Protein AF-A0A1B6JUS1-F1 (afdb_monomer_lite)

Structure (mmCIF, N/CA/C/O backbone):
data_AF-A0A1B6JUS1-F1
#
_entry.id   AF-A0A1B6JUS1-F1
#
loop_
_atom_site.group_PDB
_atom_site.id
_atom_site.type_symbol
_atom_site.label_atom_id
_atom_site.label_alt_id
_atom_site.label_comp_id
_atom_site.label_asym_id
_atom_site.label_entity_id
_atom_site.label_seq_id
_atom_site.pdbx_PDB_ins_code
_atom_site.Cartn_x
_atom_site.Cartn_y
_atom_site.Cartn_z
_atom_site.occupancy
_atom_site.B_iso_or_equiv
_atom_site.auth_seq_id
_atom_site.auth_comp_id
_atom_site.auth_asym_id
_atom_site.auth_atom_id
_atom_site.pdbx_PDB_model_num
ATOM 1 N N . MET A 1 1 ? 2.585 -12.044 -17.733 1.00 39.91 1 MET A N 1
ATOM 2 C CA . MET A 1 1 ? 1.431 -11.362 -18.360 1.00 39.91 1 MET A CA 1
ATOM 3 C C . MET A 1 1 ? 0.402 -12.426 -18.698 1.00 39.91 1 MET A C 1
ATOM 5 O O . MET A 1 1 ? 0.676 -1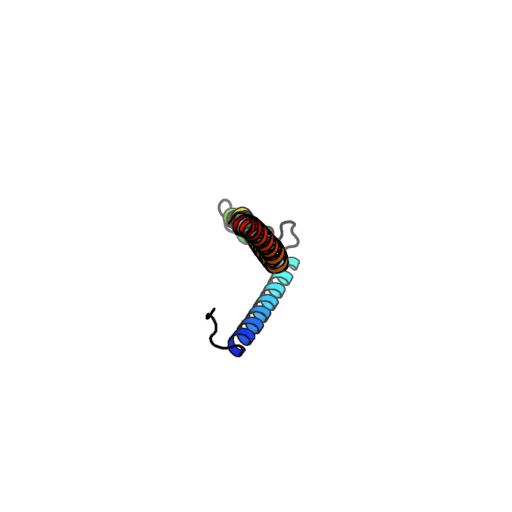3.233 -19.571 1.00 39.91 1 MET A O 1
ATOM 9 N N . GLY A 1 2 ? -0.702 -12.503 -17.952 1.00 51.81 2 GLY A N 1
ATOM 10 C CA . GLY A 1 2 ? -1.745 -13.505 -18.206 1.00 51.81 2 GLY A CA 1
ATOM 11 C C . GLY A 1 2 ? -2.626 -13.836 -17.000 1.00 51.81 2 GLY A C 1
ATOM 12 O O . GLY A 1 2 ? -2.867 -15.006 -16.754 1.00 51.81 2 GLY A O 1
ATOM 13 N N . TYR A 1 3 ? -3.074 -12.844 -16.222 1.00 61.81 3 TYR A N 1
ATOM 14 C CA . TYR A 1 3 ? -4.047 -13.084 -15.137 1.00 61.81 3 TYR A CA 1
ATOM 15 C C . TYR A 1 3 ? -5.501 -12.852 -15.573 1.00 61.81 3 TYR A C 1
ATOM 17 O O . TYR A 1 3 ? -6.428 -13.315 -14.924 1.00 61.81 3 TYR A O 1
ATOM 25 N N . SER A 1 4 ? -5.707 -12.176 -16.701 1.00 58.28 4 SER A N 1
ATOM 26 C CA . SER A 1 4 ? -7.011 -12.009 -17.329 1.00 58.28 4 SER A CA 1
ATOM 27 C C . SER A 1 4 ? -6.811 -12.187 -18.826 1.00 58.28 4 SER A C 1
ATOM 29 O O . SER A 1 4 ? -6.133 -11.388 -19.470 1.00 58.28 4 SER A O 1
ATOM 31 N N . GLY A 1 5 ? -7.328 -13.292 -19.362 1.00 71.06 5 GLY A N 1
ATOM 32 C CA . GLY A 1 5 ? -7.152 -13.698 -20.760 1.00 71.06 5 GLY A CA 1
ATOM 33 C C . GLY A 1 5 ? -7.874 -12.811 -21.782 1.00 71.06 5 GLY A C 1
ATOM 34 O O . GLY A 1 5 ? -7.860 -13.133 -22.964 1.00 71.06 5 GLY A O 1
ATOM 35 N N . SER A 1 6 ? -8.519 -11.717 -21.358 1.00 84.88 6 SER A N 1
ATOM 36 C CA . SER A 1 6 ? -9.220 -10.775 -22.236 1.00 84.88 6 SER A CA 1
ATOM 37 C C . SER A 1 6 ? -9.282 -9.368 -21.633 1.00 84.88 6 SER A C 1
ATOM 39 O O . SER A 1 6 ? -9.488 -9.204 -20.429 1.00 84.88 6 SER A O 1
ATOM 41 N N . VAL A 1 7 ? -9.164 -8.345 -22.488 1.00 86.38 7 VAL A N 1
ATOM 42 C CA . VAL A 1 7 ? -9.275 -6.920 -22.117 1.00 86.38 7 VAL A CA 1
ATOM 43 C C . VAL A 1 7 ? -10.639 -6.614 -21.487 1.00 86.38 7 VAL A C 1
ATOM 45 O O . VAL A 1 7 ? -10.706 -5.867 -20.515 1.00 86.38 7 VAL A O 1
ATOM 48 N N . GLY A 1 8 ? -11.714 -7.250 -21.970 1.00 89.12 8 GLY A N 1
ATOM 49 C CA . GLY A 1 8 ? -13.063 -7.048 -21.430 1.00 89.12 8 GLY A CA 1
ATOM 50 C C . GLY A 1 8 ? -13.199 -7.504 -19.975 1.00 89.12 8 GLY A C 1
ATOM 51 O O . GLY A 1 8 ? -13.792 -6.802 -19.159 1.00 89.12 8 GLY A O 1
ATOM 52 N N . LEU A 1 9 ? -12.576 -8.632 -19.619 1.00 88.31 9 LEU A N 1
ATOM 53 C CA . LEU A 1 9 ? -12.550 -9.119 -18.237 1.00 88.31 9 LEU A CA 1
ATOM 54 C C . LEU A 1 9 ? -11.778 -8.160 -17.317 1.00 88.31 9 LEU A C 1
ATOM 56 O O . LEU A 1 9 ? -12.220 -7.913 -16.197 1.00 88.31 9 LEU A O 1
ATOM 60 N N . CYS A 1 10 ? -10.683 -7.554 -17.796 1.00 89.50 10 CYS A N 1
ATOM 61 C CA . CYS A 1 10 ? -9.937 -6.550 -17.028 1.00 89.50 10 CYS A CA 1
ATOM 62 C C . CYS A 1 10 ? -10.810 -5.334 -16.684 1.00 89.50 10 CYS A C 1
ATOM 64 O O . CYS A 1 10 ? -10.819 -4.886 -15.539 1.00 89.50 10 CYS A O 1
ATOM 66 N N . THR A 1 11 ? -11.565 -4.818 -17.658 1.00 89.56 11 THR A N 1
ATOM 67 C CA . THR A 1 11 ? -12.444 -3.655 -17.462 1.00 89.56 11 THR A CA 1
ATOM 68 C C . THR A 1 11 ? -13.573 -3.952 -16.477 1.00 89.56 11 THR A C 1
ATOM 70 O O . THR A 1 11 ? -13.861 -3.122 -15.617 1.00 89.56 11 THR A O 1
ATOM 73 N N . VAL A 1 12 ? -14.173 -5.146 -16.542 1.00 93.56 12 VAL A N 1
ATOM 74 C CA . VAL A 1 12 ? -15.218 -5.564 -15.592 1.00 93.56 12 VAL A CA 1
ATOM 75 C C . VAL A 1 12 ? -14.670 -5.633 -14.166 1.00 93.56 12 VAL A C 1
ATOM 77 O O . VAL A 1 12 ? -15.276 -5.069 -13.258 1.00 93.56 12 VAL A O 1
ATOM 80 N N . VAL A 1 13 ? -13.505 -6.259 -13.960 1.00 93.44 13 VAL A N 1
ATOM 81 C CA . VAL A 1 13 ? -12.862 -6.336 -12.633 1.00 93.44 13 VAL A CA 1
ATOM 82 C C . VAL A 1 13 ? -12.568 -4.942 -12.082 1.00 93.44 13 VAL A C 1
ATOM 84 O O . VAL A 1 13 ? -12.791 -4.685 -10.899 1.00 93.44 13 VAL A O 1
ATOM 87 N N . TRP A 1 14 ? -12.122 -4.023 -12.938 1.00 93.12 14 TRP A N 1
ATOM 88 C CA . TRP A 1 14 ? -11.829 -2.651 -12.539 1.00 93.12 14 TRP A CA 1
ATOM 89 C C . TRP A 1 14 ? -13.089 -1.910 -12.068 1.00 93.12 14 TRP A C 1
ATOM 91 O O . TRP A 1 14 ? -13.090 -1.350 -10.970 1.00 93.12 14 TRP A O 1
ATOM 101 N N . ILE A 1 15 ? -14.187 -1.988 -12.831 1.00 96.44 15 ILE A N 1
ATOM 102 C CA . ILE A 1 15 ? -15.482 -1.385 -12.463 1.00 96.44 15 ILE A CA 1
ATOM 103 C C . ILE A 1 15 ? -16.001 -1.963 -11.144 1.00 96.44 15 ILE A C 1
ATOM 105 O O . ILE A 1 15 ? -16.413 -1.208 -10.262 1.00 96.44 15 ILE A O 1
ATOM 109 N N . LEU A 1 16 ? -15.945 -3.288 -10.984 1.00 96.25 16 LEU A N 1
ATOM 110 C CA . LEU A 1 16 ? -16.357 -3.945 -9.745 1.00 96.25 16 LEU A CA 1
ATOM 111 C C . LEU A 1 16 ? -15.521 -3.452 -8.560 1.00 96.25 16 LEU A C 1
ATOM 113 O O . LEU A 1 16 ? -16.089 -3.048 -7.550 1.00 96.25 16 LEU A O 1
ATOM 117 N N . SER A 1 17 ? -14.192 -3.402 -8.691 1.00 94.88 17 SER A N 1
ATOM 118 C CA . SER A 1 17 ? -13.324 -2.902 -7.617 1.00 94.88 17 SER A CA 1
ATOM 119 C C . SER A 1 17 ? -13.665 -1.463 -7.215 1.00 94.88 17 SER A C 1
ATOM 121 O O . SER A 1 17 ? -13.787 -1.183 -6.024 1.00 94.88 17 SER A O 1
ATOM 123 N N . GLY A 1 18 ? -13.931 -0.584 -8.190 1.00 96.38 18 GLY A N 1
ATOM 124 C CA . GLY A 1 18 ? -14.349 0.794 -7.934 1.00 96.38 18 GLY A CA 1
ATOM 125 C C . GLY A 1 18 ? -15.672 0.873 -7.173 1.00 96.38 18 GLY A C 1
ATOM 126 O O . GLY A 1 18 ? -15.780 1.623 -6.205 1.00 96.38 18 GLY A O 1
ATOM 127 N N . PHE A 1 19 ? -16.651 0.043 -7.543 1.00 97.62 19 PHE A N 1
ATOM 128 C CA . PHE A 1 19 ? -17.940 -0.018 -6.855 1.00 97.62 19 PHE A CA 1
ATOM 129 C C . PHE A 1 19 ? -17.809 -0.488 -5.396 1.00 97.62 19 PHE A C 1
ATOM 131 O O . PHE A 1 19 ? -18.350 0.154 -4.493 1.00 97.62 19 PHE A O 1
ATOM 138 N N . ILE A 1 20 ? -17.035 -1.552 -5.138 1.00 97.25 20 ILE A N 1
ATOM 139 C CA . ILE A 1 20 ? -16.741 -2.011 -3.768 1.00 97.25 20 ILE A CA 1
ATOM 140 C C . ILE A 1 20 ? -16.031 -0.908 -2.960 1.00 97.25 20 ILE A C 1
ATOM 142 O O . ILE A 1 20 ? -16.354 -0.701 -1.785 1.00 97.25 20 ILE A O 1
ATOM 146 N N . SER A 1 21 ? -15.090 -0.174 -3.563 1.00 97.19 21 SER A N 1
ATOM 147 C CA . SER A 1 21 ? -14.399 0.931 -2.888 1.00 97.19 21 SER A CA 1
ATOM 148 C C . SER A 1 21 ? -15.342 2.078 -2.521 1.00 97.19 21 SER A C 1
ATOM 150 O O . SER A 1 21 ? -15.237 2.608 -1.416 1.00 97.19 21 SER A O 1
ATOM 152 N N . SER A 1 22 ? -16.294 2.434 -3.389 1.00 96.88 22 SER A N 1
ATOM 153 C CA . SER A 1 22 ? -17.299 3.462 -3.084 1.00 96.88 22 SER A CA 1
ATOM 154 C C . SER A 1 22 ? -18.189 3.067 -1.906 1.00 96.88 22 SER A C 1
ATOM 156 O O . SER A 1 22 ? -18.397 3.879 -1.006 1.00 96.88 22 SER A O 1
ATOM 158 N N . LEU A 1 23 ? -18.655 1.815 -1.864 1.00 97.12 23 LEU A N 1
ATOM 159 C CA . LEU A 1 23 ? -19.430 1.302 -0.729 1.00 97.12 23 LEU A CA 1
ATOM 160 C C . LEU A 1 23 ? -18.615 1.337 0.570 1.00 97.12 23 LEU A C 1
ATOM 162 O O . LEU A 1 23 ? -19.107 1.793 1.599 1.00 97.12 23 LEU A O 1
ATOM 166 N N . SER A 1 24 ? -17.345 0.928 0.507 1.00 93.94 24 SER A N 1
ATOM 167 C CA . SER A 1 24 ? -16.437 0.962 1.661 1.00 93.94 24 SER A CA 1
ATOM 168 C C . SER A 1 24 ? -16.249 2.391 2.187 1.00 93.94 24 SER A C 1
ATOM 170 O O . SER A 1 24 ? -16.279 2.614 3.396 1.00 93.94 24 SER A O 1
ATOM 172 N N . ALA A 1 25 ? -16.117 3.374 1.291 1.00 94.88 25 ALA A N 1
ATOM 173 C CA . ALA A 1 25 ? -15.998 4.782 1.657 1.00 94.88 25 ALA A CA 1
ATOM 174 C C . ALA A 1 25 ? -17.275 5.331 2.313 1.00 94.88 25 ALA A C 1
ATOM 176 O O . ALA A 1 25 ? -17.174 6.061 3.296 1.00 94.88 25 ALA A O 1
ATOM 177 N N . MET A 1 26 ? -18.461 4.950 1.824 1.00 94.75 26 MET A N 1
ATOM 178 C CA . MET A 1 26 ? -19.735 5.337 2.441 1.00 94.75 26 MET A CA 1
ATOM 179 C C . MET A 1 26 ? -19.852 4.795 3.868 1.00 94.75 26 MET A C 1
ATOM 181 O O . MET A 1 26 ? -20.120 5.559 4.789 1.00 94.75 26 MET A O 1
ATOM 185 N N . CYS A 1 27 ? -19.563 3.509 4.087 1.00 92.06 27 CYS A N 1
ATOM 186 C CA . CYS A 1 27 ? -19.594 2.926 5.431 1.00 92.06 27 CYS A CA 1
ATOM 187 C C . CYS A 1 27 ? -18.594 3.601 6.387 1.00 92.06 27 CYS A C 1
ATOM 189 O O . CYS A 1 27 ? -18.916 3.843 7.550 1.00 92.06 27 CYS A O 1
ATOM 191 N N . VAL A 1 28 ? -17.390 3.933 5.907 1.00 90.50 28 VAL A N 1
ATOM 192 C CA . VAL A 1 28 ? -16.389 4.664 6.702 1.00 90.50 28 VAL A CA 1
ATOM 193 C C . VAL A 1 28 ? -16.841 6.100 6.988 1.00 90.50 28 VAL A C 1
ATOM 195 O O . VAL A 1 28 ? -16.586 6.599 8.084 1.00 90.50 28 VAL A O 1
ATOM 198 N N . ALA A 1 29 ? -17.533 6.758 6.056 1.00 92.19 29 ALA A N 1
ATOM 199 C CA . ALA A 1 29 ? -18.085 8.095 6.263 1.00 92.19 29 ALA A CA 1
ATOM 200 C C . ALA A 1 29 ? -19.158 8.095 7.362 1.00 92.19 29 ALA A C 1
ATOM 202 O O . ALA A 1 29 ? -19.061 8.890 8.295 1.00 92.19 29 ALA A O 1
ATOM 203 N N . GLU A 1 30 ? -20.102 7.150 7.320 1.00 93.50 30 GLU A N 1
ATOM 204 C CA . GLU A 1 30 ? -21.107 6.971 8.379 1.00 93.50 30 GLU A CA 1
ATOM 205 C C . GLU A 1 30 ? -20.430 6.758 9.740 1.00 93.50 30 GLU A C 1
ATOM 207 O O . GLU A 1 30 ? -20.693 7.479 10.704 1.00 93.50 30 GLU A O 1
ATOM 212 N N . LEU A 1 31 ? -19.458 5.844 9.803 1.00 89.12 31 LEU A N 1
ATOM 213 C CA . LEU A 1 31 ? -18.725 5.547 11.034 1.00 89.12 31 LEU A CA 1
ATOM 214 C C . LEU A 1 31 ? -17.932 6.755 11.565 1.00 89.12 31 LEU A C 1
ATOM 216 O O . LEU A 1 31 ? -17.856 6.963 12.778 1.00 89.12 31 LEU A O 1
ATOM 220 N N . SER A 1 32 ? -17.399 7.588 10.668 1.00 87.38 32 SER A N 1
ATOM 221 C CA . SER A 1 32 ? -16.710 8.835 11.023 1.00 87.38 32 SER A CA 1
ATOM 222 C C . SER A 1 32 ? -17.631 9.846 11.702 1.00 87.38 32 SER A C 1
ATOM 224 O O . SER A 1 32 ? -17.166 10.602 12.554 1.00 87.38 32 SER A O 1
ATOM 226 N N . THR A 1 33 ? -18.923 9.854 11.361 1.00 87.88 33 THR A N 1
ATOM 227 C CA . THR A 1 33 ? -19.910 10.739 12.002 1.00 87.88 33 THR A CA 1
ATOM 228 C C . THR A 1 33 ? -20.407 10.203 13.345 1.00 87.88 33 THR A C 1
ATOM 230 O O . THR A 1 33 ? -20.639 10.988 14.263 1.00 87.88 33 THR A O 1
ATOM 233 N N . VAL A 1 34 ? -20.518 8.878 13.493 1.00 88.94 34 VAL A N 1
ATOM 234 C CA . VAL A 1 34 ? -20.995 8.230 14.728 1.00 88.94 34 VAL A CA 1
ATOM 235 C C . VAL A 1 34 ? -19.974 8.338 15.863 1.00 88.94 34 VAL A C 1
ATOM 237 O O . VAL A 1 34 ? -20.353 8.513 17.021 1.00 88.94 34 VAL A O 1
ATOM 240 N N . VAL A 1 35 ? -18.676 8.255 15.553 1.00 84.75 35 VAL A N 1
ATOM 241 C CA . VAL A 1 35 ? -17.602 8.281 16.557 1.00 84.75 35 VAL A CA 1
ATOM 242 C C . VAL A 1 35 ? -16.692 9.497 16.331 1.00 84.75 35 VAL A C 1
ATOM 244 O O . VAL A 1 35 ? -15.629 9.370 15.716 1.00 84.75 35 VAL A O 1
ATOM 247 N N . PRO A 1 36 ? -17.046 10.686 16.864 1.00 77.19 36 PRO A N 1
ATOM 248 C CA . PRO A 1 36 ? -16.248 11.905 16.732 1.00 77.19 36 PRO A CA 1
ATOM 249 C C . PRO A 1 36 ? -15.087 11.920 17.745 1.00 77.19 36 PRO A C 1
ATOM 251 O O . PRO A 1 36 ? -14.986 12.792 18.611 1.00 77.19 36 PRO A O 1
ATOM 254 N N . LYS A 1 37 ? -14.214 10.911 17.687 1.00 80.38 37 LYS A N 1
ATOM 255 C CA . LYS A 1 37 ? -13.023 10.788 18.540 1.00 80.38 37 LYS A CA 1
ATOM 256 C C . LYS A 1 37 ? -11.759 10.888 17.687 1.00 80.38 37 LYS A C 1
ATOM 258 O O . LYS A 1 37 ? -11.675 10.313 16.606 1.00 80.38 37 LYS A O 1
ATOM 263 N N . SER A 1 38 ? -10.759 11.610 18.192 1.00 74.94 38 SER A N 1
ATOM 264 C CA . SER A 1 38 ? -9.444 11.692 17.548 1.00 74.94 38 SER A CA 1
ATOM 265 C C . SER A 1 38 ? -8.744 10.329 17.617 1.00 74.94 38 SER A C 1
ATOM 267 O O . SER A 1 38 ? -8.697 9.720 18.685 1.00 74.94 38 SER A O 1
ATOM 269 N N . GLY A 1 39 ? -8.240 9.836 16.481 1.00 76.94 39 GLY A N 1
ATOM 270 C CA . GLY A 1 39 ? -7.605 8.513 16.370 1.00 76.94 39 GLY A CA 1
ATOM 271 C C . GLY A 1 39 ? -7.979 7.715 15.116 1.00 76.94 39 GLY A C 1
ATOM 272 O O . GLY A 1 39 ? -7.410 6.652 14.879 1.00 76.94 39 GLY A O 1
ATOM 273 N N . GLY A 1 40 ? -8.910 8.212 14.294 1.00 83.25 40 GLY A N 1
ATOM 274 C CA . GLY A 1 40 ? -9.314 7.552 13.049 1.00 83.25 40 GLY A CA 1
ATOM 275 C C . GLY A 1 40 ? -9.856 6.144 13.297 1.00 83.25 40 GLY A C 1
ATOM 276 O O . GLY A 1 40 ? -10.572 5.908 14.267 1.00 83.25 40 GLY A O 1
ATOM 277 N N . ALA A 1 41 ? -9.471 5.182 12.458 1.00 82.19 41 ALA A N 1
ATOM 278 C CA . ALA A 1 41 ? -9.980 3.815 12.560 1.00 82.19 41 ALA A CA 1
ATOM 279 C C . ALA A 1 41 ? -9.627 3.095 13.877 1.00 82.19 41 ALA A C 1
ATOM 281 O O . ALA A 1 41 ? -10.396 2.253 14.335 1.00 82.19 41 ALA A O 1
ATOM 282 N N . TYR A 1 42 ? -8.526 3.470 14.540 1.00 86.44 42 TYR A N 1
ATOM 283 C CA . TYR A 1 42 ? -8.196 2.978 15.884 1.00 86.44 42 TYR A CA 1
ATOM 284 C C . TYR A 1 42 ? -9.278 3.353 16.910 1.00 86.44 42 TYR A C 1
ATOM 286 O O . TYR A 1 42 ? -9.665 2.535 17.747 1.00 86.44 42 TYR A O 1
ATOM 294 N N . ALA A 1 43 ? -9.819 4.572 16.817 1.00 86.50 43 ALA A N 1
ATOM 295 C CA . ALA A 1 43 ? -10.865 5.035 17.721 1.00 86.50 43 ALA A CA 1
ATOM 296 C C . ALA A 1 43 ? -12.164 4.232 17.550 1.00 86.50 43 ALA A C 1
ATOM 298 O O . ALA A 1 43 ? -12.827 3.953 18.544 1.00 86.50 43 ALA A O 1
ATOM 299 N N . TYR A 1 44 ? -12.486 3.779 16.332 1.00 87.88 44 TYR A N 1
ATOM 300 C CA . TYR A 1 44 ? -13.667 2.943 16.087 1.00 87.88 44 TYR A CA 1
ATOM 301 C C . TYR A 1 44 ? -13.567 1.591 16.793 1.00 87.88 44 TYR A C 1
ATOM 303 O O . TYR A 1 44 ? -14.488 1.199 17.507 1.00 87.88 44 TYR A O 1
ATOM 311 N N . PHE A 1 45 ? -12.428 0.904 16.655 1.00 85.44 45 PHE A N 1
ATOM 312 C CA . PHE A 1 45 ? -12.193 -0.366 17.347 1.00 85.44 45 PHE A CA 1
ATOM 313 C C . PHE A 1 45 ? -12.116 -0.180 18.861 1.00 85.44 45 PHE A C 1
ATOM 315 O O . PHE A 1 45 ? -12.619 -1.008 19.612 1.00 85.44 45 PHE A O 1
ATOM 322 N N . PHE A 1 46 ? -11.531 0.919 19.330 1.00 86.38 46 PHE A N 1
ATOM 323 C CA . PHE A 1 46 ? -11.493 1.194 20.759 1.00 86.38 46 PHE A CA 1
ATOM 324 C C . PHE A 1 46 ? -12.905 1.397 21.327 1.00 86.38 46 PHE A C 1
ATOM 326 O O . PHE A 1 46 ? -13.263 0.741 22.297 1.00 86.38 46 PHE A O 1
ATOM 333 N N . THR A 1 47 ? -13.737 2.234 20.702 1.00 84.88 47 THR A N 1
ATOM 334 C CA . THR A 1 47 ? -15.108 2.501 21.170 1.00 84.88 47 THR A CA 1
ATOM 335 C C . THR A 1 47 ? -16.024 1.281 21.055 1.00 84.88 47 THR A C 1
ATOM 337 O O . THR A 1 47 ? -16.851 1.080 21.933 1.00 84.88 47 THR A O 1
ATOM 340 N N . ALA A 1 48 ? -15.867 0.442 20.028 1.00 84.81 48 ALA A N 1
ATOM 341 C CA . ALA A 1 48 ? -16.708 -0.744 19.853 1.00 84.81 48 ALA A CA 1
ATOM 342 C C . ALA A 1 48 ? -16.429 -1.858 20.878 1.00 84.81 48 ALA A C 1
ATOM 344 O O . ALA A 1 48 ? -17.348 -2.569 21.275 1.00 84.81 48 ALA A O 1
ATOM 345 N N . TYR A 1 49 ? -15.168 -2.030 21.291 1.00 82.44 49 TYR A N 1
ATOM 346 C CA . TYR A 1 49 ? -14.751 -3.160 22.131 1.00 82.44 49 TYR A CA 1
ATOM 347 C C . TYR A 1 49 ? -14.425 -2.777 23.581 1.00 82.44 49 TYR A C 1
ATOM 349 O O . TYR A 1 49 ? -14.295 -3.675 24.416 1.00 82.44 49 TYR A O 1
ATOM 357 N N . ALA A 1 50 ? -14.326 -1.482 23.908 1.00 76.94 50 ALA A N 1
ATOM 358 C CA . ALA A 1 50 ? -14.013 -1.012 25.260 1.00 76.94 50 ALA A CA 1
ATOM 359 C C . ALA A 1 50 ? -14.979 -1.554 26.327 1.00 76.94 50 ALA A C 1
ATOM 361 O O . ALA A 1 50 ? -14.522 -1.975 27.388 1.00 76.94 50 ALA A O 1
ATOM 362 N N . ASP A 1 51 ? -16.281 -1.608 26.032 1.00 74.38 51 ASP A N 1
ATOM 363 C CA . ASP A 1 51 ? -17.310 -2.012 27.002 1.00 74.38 51 ASP A CA 1
ATOM 364 C C . ASP A 1 51 ? -17.479 -3.537 27.137 1.00 74.38 51 ASP A C 1
ATOM 366 O O . ASP A 1 51 ? -18.175 -4.007 28.036 1.00 74.38 51 ASP A O 1
ATOM 370 N N . LEU A 1 52 ? -16.844 -4.338 26.270 1.00 78.44 52 LEU A N 1
ATOM 371 C CA . LEU A 1 52 ? -17.052 -5.790 26.244 1.00 78.44 52 LEU A CA 1
ATOM 372 C C . LEU A 1 52 ? -16.26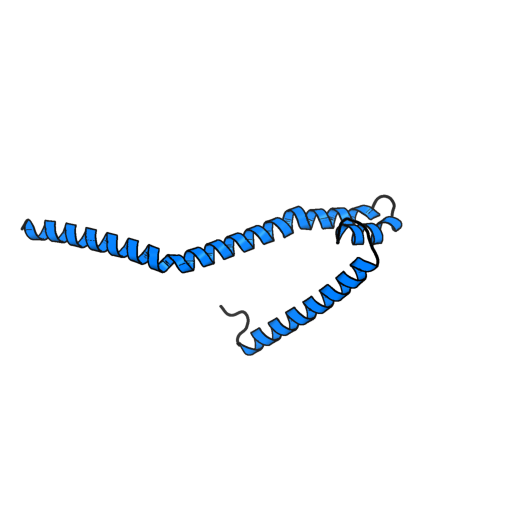8 -6.524 27.347 1.00 78.44 52 LEU A C 1
ATOM 374 O O . LEU A 1 52 ? -16.763 -7.495 27.916 1.00 78.44 52 LEU A O 1
ATOM 378 N N . HIS A 1 53 ? -15.036 -6.094 27.647 1.00 74.56 53 HIS A N 1
ATOM 379 C CA . HIS A 1 53 ? -14.207 -6.697 28.698 1.00 74.56 53 HIS A CA 1
ATOM 380 C C . HIS A 1 53 ? -13.100 -5.742 29.168 1.00 74.56 53 HIS A C 1
ATOM 382 O O . HIS A 1 53 ? -12.308 -5.266 28.358 1.00 74.56 53 HIS A O 1
ATOM 388 N N . GLN A 1 54 ? -12.956 -5.542 30.481 1.00 69.00 54 GLN A N 1
ATOM 389 C CA . GLN A 1 54 ? -12.062 -4.524 31.059 1.00 69.00 54 GLN A CA 1
ATOM 390 C C . GLN A 1 54 ? -10.567 -4.708 30.729 1.00 69.00 54 GLN A C 1
ATOM 392 O O . GLN A 1 54 ? -9.823 -3.732 30.684 1.00 69.00 54 GLN A O 1
ATOM 397 N N . PHE A 1 55 ? -10.124 -5.943 30.461 1.00 70.25 55 PHE A N 1
ATOM 398 C CA . PHE A 1 55 ? -8.721 -6.245 30.131 1.00 70.25 55 PHE A CA 1
ATOM 399 C C . PHE A 1 55 ? -8.474 -6.583 28.654 1.00 70.25 55 PHE A C 1
ATOM 401 O O . PHE A 1 55 ? -7.384 -6.339 28.149 1.00 70.25 55 PHE A O 1
ATOM 408 N N . PHE A 1 56 ? -9.469 -7.135 27.951 1.00 71.50 56 PHE A N 1
ATOM 409 C CA . PHE A 1 56 ? -9.320 -7.566 26.548 1.00 71.50 56 PHE A CA 1
ATOM 410 C C . PHE A 1 56 ? -9.939 -6.584 25.548 1.00 71.50 56 PHE A C 1
ATOM 412 O O . PHE A 1 56 ? -9.606 -6.641 24.368 1.00 71.50 56 PHE A O 1
ATOM 419 N N . GLY A 1 57 ? -10.787 -5.661 26.005 1.00 77.25 57 GLY A N 1
ATOM 420 C CA . GLY A 1 57 ? -11.434 -4.644 25.178 1.00 77.25 57 GLY A CA 1
ATOM 421 C C . GLY A 1 57 ? -10.478 -3.759 24.366 1.00 77.25 57 GLY A C 1
ATOM 422 O O . GLY A 1 57 ? -10.736 -3.561 23.180 1.00 77.25 57 GLY A O 1
ATOM 423 N N . PRO A 1 58 ? -9.343 -3.267 24.912 1.00 81.56 58 PRO A N 1
ATOM 424 C CA . PRO A 1 58 ? -8.423 -2.428 24.137 1.00 81.56 58 PRO A CA 1
ATOM 425 C C . PRO A 1 58 ? -7.445 -3.222 23.251 1.00 81.56 58 PRO A C 1
ATOM 427 O O . PRO A 1 58 ? -6.816 -2.643 22.363 1.00 81.56 58 PRO A O 1
ATOM 430 N N . LEU A 1 59 ? -7.316 -4.539 23.454 1.00 88.12 59 LEU A N 1
ATOM 431 C CA . LEU A 1 59 ? -6.393 -5.400 22.709 1.00 88.12 59 LEU A CA 1
ATOM 432 C C . LEU A 1 59 ? -6.607 -5.387 21.179 1.00 88.12 59 LEU A C 1
ATOM 434 O O . LEU A 1 59 ? -5.621 -5.207 20.461 1.00 88.12 59 LEU A O 1
ATOM 438 N N . PRO A 1 60 ? -7.836 -5.535 20.636 1.00 86.56 60 PRO A N 1
ATOM 439 C CA . PRO A 1 60 ? -8.052 -5.503 19.187 1.00 86.56 60 PRO A CA 1
ATOM 440 C C . PRO A 1 60 ? -7.662 -4.159 18.560 1.00 86.56 60 PRO A C 1
ATOM 442 O O . PRO A 1 60 ? -7.119 -4.131 17.456 1.00 86.56 60 PRO A O 1
ATOM 445 N N . SER A 1 61 ? -7.873 -3.052 19.276 1.00 88.69 61 SER A N 1
ATOM 446 C CA . SER A 1 61 ? -7.495 -1.720 18.799 1.00 88.69 61 SER A CA 1
ATOM 447 C C . SER A 1 61 ? -5.968 -1.560 18.716 1.00 88.69 61 SER A C 1
ATOM 449 O O . SER A 1 61 ? -5.432 -1.079 17.714 1.00 88.69 61 SER A O 1
ATOM 451 N N . PHE A 1 62 ? -5.238 -2.071 19.712 1.00 89.50 62 PHE A N 1
ATOM 452 C CA . PHE A 1 62 ? -3.774 -2.110 19.693 1.00 89.50 62 PHE A CA 1
ATOM 453 C C . PHE A 1 62 ? -3.216 -2.966 18.544 1.00 89.50 62 PHE A C 1
ATOM 455 O O . PHE A 1 62 ? -2.325 -2.517 17.823 1.00 89.50 62 PHE A O 1
ATOM 462 N N . LEU A 1 63 ? -3.763 -4.168 18.330 1.00 92.06 63 LEU A N 1
ATOM 463 C CA . LEU A 1 63 ? -3.343 -5.053 17.236 1.00 92.06 63 LEU A CA 1
ATOM 464 C C . LEU A 1 63 ? -3.576 -4.417 15.860 1.00 92.06 63 LEU A C 1
ATOM 466 O O . LEU A 1 63 ? -2.711 -4.506 14.989 1.00 92.06 63 LEU A O 1
ATOM 470 N N . TYR A 1 64 ? -4.705 -3.730 15.674 1.00 90.69 64 TYR A N 1
ATOM 471 C CA . TYR A 1 64 ? -4.988 -2.986 14.447 1.00 90.69 64 TYR A CA 1
ATOM 472 C C . TYR A 1 64 ? -3.920 -1.916 14.173 1.00 90.69 64 TYR A C 1
ATOM 474 O O . TYR A 1 64 ? -3.352 -1.864 13.078 1.00 90.69 64 TYR A O 1
ATOM 482 N N . MET A 1 65 ? -3.590 -1.107 15.185 1.00 91.62 65 MET A N 1
ATOM 483 C CA . MET A 1 65 ? -2.555 -0.077 15.061 1.00 91.62 65 MET A CA 1
ATOM 484 C C . MET A 1 65 ? -1.173 -0.682 14.792 1.00 91.62 65 MET A C 1
ATOM 486 O O . MET A 1 65 ? -0.431 -0.170 13.953 1.00 91.62 65 MET A O 1
ATOM 490 N N . TRP A 1 66 ? -0.843 -1.802 15.440 1.00 94.38 66 TRP A N 1
ATOM 491 C CA . TRP A 1 66 ? 0.409 -2.522 15.206 1.00 94.38 66 TRP A CA 1
ATOM 492 C C . TRP A 1 66 ? 0.547 -2.928 13.736 1.00 94.38 66 TRP A C 1
ATOM 494 O O . TRP A 1 66 ? 1.554 -2.605 13.103 1.00 94.38 66 TRP A O 1
ATOM 504 N N . VAL A 1 67 ? -0.456 -3.607 13.169 1.00 95.44 67 VAL A N 1
ATOM 505 C CA . VAL A 1 67 ? -0.414 -4.069 11.770 1.00 95.44 67 VAL A CA 1
ATOM 506 C C . VAL A 1 67 ? -0.298 -2.889 10.805 1.00 95.44 67 VAL A C 1
ATOM 508 O O . VAL A 1 67 ? 0.488 -2.939 9.857 1.00 95.44 67 VAL A O 1
ATOM 511 N N . ILE A 1 68 ? -1.022 -1.799 11.052 1.00 94.31 68 ILE A N 1
ATOM 512 C CA . ILE A 1 68 ? -0.956 -0.619 10.184 1.00 94.31 68 ILE A CA 1
ATOM 513 C C . ILE A 1 68 ? 0.427 0.012 10.185 1.00 94.31 68 ILE A C 1
ATOM 515 O O . ILE A 1 68 ? 0.951 0.330 9.113 1.00 94.31 68 ILE A O 1
ATOM 519 N N . LEU A 1 69 ? 1.012 0.204 11.365 1.00 94.00 69 LEU A N 1
ATOM 520 C CA . LEU A 1 69 ? 2.284 0.903 11.496 1.00 94.00 69 LEU A CA 1
ATOM 521 C C . LEU A 1 69 ? 3.461 0.041 11.047 1.00 94.00 69 LEU A C 1
ATOM 523 O O . LEU A 1 69 ? 4.321 0.537 10.324 1.00 94.00 69 LEU A O 1
ATOM 527 N N . LEU A 1 70 ? 3.506 -1.234 11.444 1.00 95.94 70 LEU A N 1
ATOM 528 C CA . LEU A 1 70 ? 4.661 -2.085 11.151 1.00 95.94 70 LEU A CA 1
ATOM 529 C C . LEU A 1 70 ? 4.599 -2.767 9.788 1.00 95.94 70 LEU A C 1
ATOM 531 O O . LEU A 1 70 ? 5.648 -3.097 9.244 1.00 95.94 70 LEU A O 1
ATOM 535 N N . ILE A 1 71 ? 3.407 -3.004 9.239 1.00 96.25 71 ILE A N 1
ATOM 536 C CA . ILE A 1 71 ? 3.259 -3.786 8.006 1.00 96.25 71 ILE A CA 1
ATOM 537 C C . ILE A 1 71 ? 2.738 -2.895 6.884 1.00 96.25 71 ILE A C 1
ATOM 539 O O . ILE A 1 71 ? 3.420 -2.704 5.878 1.00 96.25 71 ILE A O 1
ATOM 543 N N . ASN A 1 72 ? 1.550 -2.312 7.047 1.00 94.56 72 ASN A N 1
ATOM 544 C CA . ASN A 1 72 ? 0.856 -1.670 5.928 1.00 94.56 72 ASN A CA 1
ATOM 545 C C . ASN A 1 72 ? 1.537 -0.376 5.450 1.00 94.56 72 ASN A C 1
ATOM 547 O O . ASN A 1 72 ? 1.743 -0.173 4.251 1.00 94.56 72 ASN A O 1
ATOM 551 N N . THR A 1 73 ? 1.905 0.493 6.391 1.00 95.81 73 THR A N 1
ATOM 552 C CA . THR A 1 73 ? 2.539 1.788 6.106 1.00 95.81 73 THR A CA 1
ATOM 553 C C . THR A 1 73 ? 3.888 1.630 5.393 1.00 95.81 73 THR A C 1
ATOM 555 O O . THR A 1 73 ? 4.036 2.178 4.297 1.00 95.81 73 THR A O 1
ATOM 558 N N . PRO A 1 74 ? 4.862 0.856 5.918 1.00 96.38 74 PRO A N 1
ATOM 559 C CA . PRO A 1 74 ? 6.140 0.679 5.232 1.00 96.38 74 PRO A CA 1
ATOM 560 C C . PRO A 1 74 ? 5.995 -0.087 3.913 1.00 96.38 74 PRO A C 1
ATOM 562 O O . PRO A 1 74 ? 6.682 0.249 2.952 1.00 96.38 74 PRO A O 1
ATOM 565 N N . CYS A 1 75 ? 5.076 -1.057 3.820 1.00 97.06 75 CYS A N 1
ATOM 566 C CA . CYS A 1 75 ? 4.809 -1.771 2.569 1.00 97.06 75 CYS A CA 1
ATOM 567 C C . CYS A 1 75 ? 4.334 -0.821 1.461 1.00 97.06 75 CYS A C 1
ATOM 569 O O . CYS A 1 75 ? 4.864 -0.854 0.351 1.00 97.06 75 CYS A O 1
ATOM 571 N N . SER A 1 76 ? 3.399 0.078 1.777 1.00 96.69 76 SER A N 1
ATOM 572 C CA . SER A 1 76 ? 2.869 1.055 0.817 1.00 96.69 76 SER A CA 1
ATOM 573 C C . SER A 1 76 ? 3.953 2.020 0.322 1.00 96.69 76 SER A C 1
ATOM 575 O O . SER A 1 76 ? 4.042 2.307 -0.876 1.00 96.69 76 SER A O 1
ATOM 577 N N . LEU A 1 77 ? 4.819 2.481 1.231 1.00 96.19 77 LEU A N 1
ATOM 578 C CA . LEU A 1 77 ? 5.960 3.336 0.893 1.00 96.19 77 LEU A CA 1
ATOM 579 C C . LEU A 1 77 ? 6.995 2.594 0.035 1.00 96.19 77 LEU A C 1
ATOM 581 O O . LEU A 1 77 ? 7.459 3.136 -0.968 1.00 96.19 77 LEU A O 1
ATOM 585 N N . ALA A 1 78 ? 7.321 1.347 0.384 1.00 97.12 78 ALA A N 1
ATOM 586 C CA . ALA A 1 78 ? 8.257 0.516 -0.370 1.00 97.12 78 ALA A CA 1
ATOM 587 C C . ALA A 1 78 ? 7.748 0.227 -1.790 1.00 97.12 78 ALA A C 1
ATOM 589 O O . ALA A 1 78 ? 8.497 0.386 -2.753 1.00 97.12 78 ALA A O 1
ATOM 590 N N . LEU A 1 79 ? 6.468 -0.127 -1.931 1.00 97.56 79 LEU A N 1
ATOM 591 C CA . LEU A 1 79 ? 5.831 -0.369 -3.224 1.00 97.56 79 LEU A CA 1
ATOM 592 C C . LEU A 1 79 ? 5.855 0.892 -4.095 1.00 97.56 79 LEU A C 1
ATOM 594 O O . LEU A 1 79 ? 6.276 0.837 -5.249 1.00 97.56 79 LEU A O 1
ATOM 598 N N . THR A 1 80 ? 5.471 2.039 -3.531 1.00 96.50 80 THR A N 1
ATOM 599 C CA . THR A 1 80 ? 5.481 3.320 -4.253 1.00 96.50 80 THR A CA 1
ATOM 600 C C . THR A 1 80 ? 6.896 3.701 -4.694 1.00 96.50 80 THR A C 1
ATOM 602 O O . THR A 1 80 ? 7.090 4.091 -5.843 1.00 96.50 80 THR A O 1
ATOM 605 N N . SER A 1 81 ? 7.896 3.521 -3.825 1.00 97.00 81 SER A N 1
ATOM 606 C CA . SER A 1 81 ? 9.310 3.767 -4.142 1.00 97.00 81 SER A CA 1
ATOM 607 C C . SER A 1 81 ? 9.823 2.851 -5.259 1.00 97.00 81 SER A C 1
ATOM 609 O O . SER A 1 81 ? 10.441 3.316 -6.217 1.00 97.00 81 SER A O 1
ATOM 611 N N . MET A 1 82 ? 9.508 1.556 -5.196 1.00 96.50 82 MET A N 1
ATOM 612 C CA . MET A 1 82 ? 9.907 0.581 -6.213 1.00 96.50 82 MET A CA 1
ATOM 613 C C . MET A 1 82 ? 9.277 0.887 -7.577 1.00 96.50 82 MET A C 1
ATOM 615 O O . MET A 1 82 ? 9.953 0.830 -8.608 1.00 96.50 82 MET A O 1
ATOM 619 N N . ILE A 1 83 ? 7.991 1.239 -7.589 1.00 97.06 83 ILE A N 1
ATOM 620 C CA . ILE A 1 83 ? 7.270 1.636 -8.799 1.00 97.06 83 ILE A CA 1
ATOM 621 C C . ILE A 1 83 ? 7.880 2.917 -9.376 1.00 97.06 83 ILE A C 1
ATOM 623 O O . ILE A 1 83 ? 8.175 2.966 -10.569 1.00 97.06 83 ILE A O 1
ATOM 627 N N . PHE 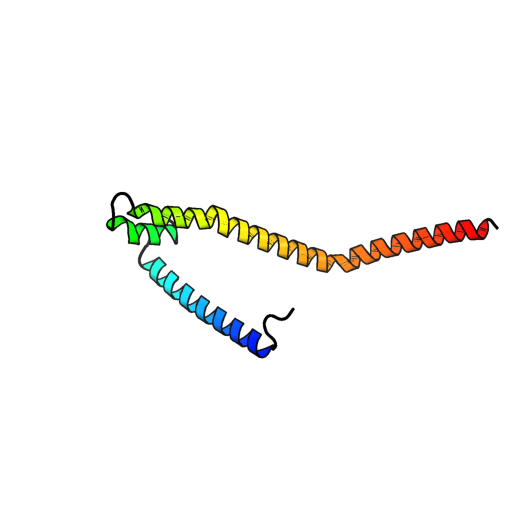A 1 84 ? 8.139 3.921 -8.535 1.00 94.69 84 PHE A N 1
ATOM 628 C CA . PHE A 1 84 ? 8.795 5.161 -8.943 1.00 94.69 84 PHE A CA 1
ATOM 629 C C . PHE A 1 84 ? 10.164 4.896 -9.578 1.00 94.69 84 PHE A C 1
ATOM 631 O O . PHE A 1 84 ? 10.406 5.323 -10.706 1.00 94.69 84 PHE A O 1
ATOM 638 N N . ALA A 1 85 ? 11.024 4.123 -8.912 1.00 94.38 85 ALA A N 1
ATOM 639 C CA . ALA A 1 85 ? 12.333 3.750 -9.439 1.00 94.38 85 ALA A CA 1
ATOM 640 C C . ALA A 1 85 ? 12.224 3.019 -10.787 1.00 94.38 85 ALA A C 1
ATOM 642 O O . ALA A 1 85 ? 12.996 3.297 -11.702 1.00 94.38 85 ALA A O 1
ATOM 643 N N . SER A 1 86 ? 11.233 2.136 -10.938 1.00 92.88 86 SER A N 1
ATOM 644 C CA . SER A 1 86 ? 10.995 1.392 -12.181 1.00 92.88 86 SER A CA 1
ATOM 645 C C . SER A 1 86 ? 10.551 2.300 -13.332 1.00 92.88 86 SER A C 1
ATOM 647 O O . SER A 1 86 ? 11.042 2.150 -14.451 1.00 92.88 86 SER A O 1
ATOM 649 N N . TYR A 1 87 ? 9.666 3.267 -13.073 1.00 92.88 87 TYR A N 1
ATOM 650 C CA . TYR A 1 87 ? 9.232 4.241 -14.082 1.00 92.88 87 TYR A CA 1
ATOM 651 C C . TYR A 1 87 ? 10.348 5.215 -14.472 1.00 92.88 87 TYR A C 1
ATOM 653 O O . TYR A 1 87 ? 10.534 5.488 -15.661 1.00 92.88 87 TYR A O 1
ATOM 661 N N . VAL A 1 88 ? 11.122 5.700 -13.495 1.00 93.06 88 VAL A N 1
ATOM 662 C CA . VAL A 1 88 ? 12.300 6.546 -13.739 1.00 93.06 88 VAL A CA 1
ATOM 663 C C . VAL A 1 88 ? 13.312 5.774 -14.580 1.00 93.06 88 VAL A C 1
ATOM 665 O O . VAL A 1 88 ? 13.679 6.226 -15.662 1.00 93.06 88 VAL A O 1
ATOM 668 N N . TYR A 1 89 ? 13.695 4.569 -14.154 1.00 90.31 89 TYR A N 1
ATOM 669 C CA . TYR A 1 89 ? 14.628 3.733 -14.905 1.00 90.31 89 TYR A CA 1
ATOM 670 C C . TYR A 1 89 ? 14.132 3.462 -16.328 1.00 90.31 89 TYR A C 1
ATOM 672 O O . TYR A 1 89 ? 14.885 3.668 -17.272 1.00 90.31 89 TYR A O 1
ATOM 680 N N . GLY A 1 90 ? 12.864 3.080 -16.509 1.00 88.56 90 GLY A N 1
ATOM 681 C CA . GLY A 1 90 ? 12.286 2.848 -17.836 1.00 88.56 90 GLY A CA 1
ATOM 682 C C . GLY A 1 90 ? 12.359 4.072 -18.757 1.00 88.56 90 GLY A C 1
ATOM 683 O O . GLY A 1 90 ? 12.634 3.919 -19.945 1.00 88.56 90 GLY A O 1
ATOM 684 N N . THR A 1 91 ? 12.185 5.275 -18.206 1.00 88.88 91 THR A N 1
ATOM 685 C CA . THR A 1 91 ? 12.238 6.543 -18.954 1.00 88.88 91 THR A CA 1
ATOM 686 C C . THR A 1 91 ? 13.665 6.930 -19.346 1.00 88.88 91 THR A C 1
ATOM 688 O O . THR A 1 91 ? 13.900 7.354 -20.475 1.00 88.88 91 THR A O 1
ATOM 691 N N . PHE A 1 92 ? 14.633 6.761 -18.442 1.00 85.06 92 PHE A N 1
ATOM 692 C CA . PHE A 1 92 ? 16.038 7.115 -18.690 1.00 85.06 92 PHE A CA 1
ATOM 693 C C . PHE A 1 92 ? 16.846 5.999 -19.365 1.00 85.06 92 PHE A C 1
ATOM 695 O O . PHE A 1 92 ? 17.940 6.251 -19.866 1.00 85.06 92 PHE A O 1
ATOM 702 N N . ARG A 1 93 ? 16.308 4.776 -19.437 1.00 81.94 93 ARG A N 1
ATOM 703 C CA . ARG A 1 93 ? 16.933 3.622 -20.092 1.00 81.94 93 ARG A CA 1
ATOM 704 C C . ARG A 1 93 ? 17.424 3.899 -21.519 1.00 81.94 93 ARG A C 1
ATOM 706 O O . ARG A 1 93 ? 18.572 3.538 -21.774 1.00 81.94 93 ARG A O 1
ATOM 713 N N . PRO A 1 94 ? 16.642 4.491 -22.448 1.00 80.00 94 PRO A N 1
ATOM 714 C CA . PRO A 1 94 ? 17.150 4.782 -23.788 1.00 80.00 94 PRO A CA 1
ATOM 715 C C . PRO A 1 94 ? 18.325 5.764 -23.751 1.00 80.00 94 PRO A C 1
ATOM 717 O O . PRO A 1 94 ? 19.332 5.495 -24.381 1.00 80.00 94 PRO A O 1
ATOM 720 N N . LEU A 1 95 ? 18.269 6.827 -22.944 1.00 75.69 95 LEU A N 1
ATOM 721 C CA . LEU A 1 95 ? 19.351 7.819 -22.856 1.00 75.69 95 LEU A CA 1
ATOM 722 C C . LEU A 1 95 ? 20.650 7.224 -22.290 1.00 75.69 95 LEU A C 1
ATOM 724 O O . LEU A 1 95 ? 21.721 7.436 -22.848 1.00 75.69 95 LEU A O 1
ATOM 728 N N . VAL A 1 96 ? 20.546 6.426 -21.224 1.00 71.06 96 VAL A N 1
ATOM 729 C CA . VAL A 1 96 ? 21.696 5.740 -20.613 1.00 71.06 96 VAL A CA 1
ATOM 730 C C . VAL A 1 96 ? 22.268 4.671 -21.542 1.00 71.06 96 VAL A C 1
ATOM 732 O O . VAL A 1 96 ? 23.482 4.534 -21.638 1.00 71.06 96 VAL A O 1
ATOM 735 N N . THR A 1 97 ? 21.416 3.907 -22.232 1.00 70.06 97 THR A N 1
ATOM 736 C CA . THR A 1 97 ? 21.881 2.856 -23.151 1.00 70.06 97 THR A CA 1
ATOM 737 C C . THR A 1 97 ? 22.514 3.456 -24.406 1.00 70.06 97 THR A C 1
ATOM 739 O O . THR A 1 97 ? 23.519 2.927 -24.864 1.00 70.06 97 THR A O 1
ATOM 742 N N . GLU A 1 98 ? 21.983 4.562 -24.936 1.00 66.31 98 GLU A N 1
ATOM 743 C CA . GLU A 1 98 ? 22.543 5.271 -26.096 1.00 66.31 98 GLU A CA 1
ATOM 744 C C . GLU A 1 98 ? 23.889 5.940 -25.773 1.00 66.31 98 GLU A C 1
ATOM 746 O O . GLU A 1 98 ? 24.842 5.760 -26.531 1.00 66.31 98 GLU A O 1
ATOM 751 N N . GLU A 1 99 ? 24.030 6.634 -24.632 1.00 66.94 99 GLU A N 1
ATOM 752 C CA . GLU A 1 99 ? 25.336 7.178 -24.212 1.00 66.94 99 GLU A CA 1
ATOM 753 C C . GLU A 1 99 ? 26.365 6.071 -23.974 1.00 66.94 99 GLU A C 1
ATOM 755 O O . GLU A 1 99 ? 27.502 6.170 -24.439 1.00 66.94 99 GLU A O 1
ATOM 760 N N . PHE A 1 100 ? 25.967 4.992 -23.294 1.00 67.38 100 PHE A N 1
ATOM 761 C CA . PHE A 1 100 ? 26.852 3.864 -23.028 1.00 67.38 100 PHE A CA 1
ATOM 762 C C . PHE A 1 100 ? 27.277 3.198 -24.346 1.00 67.38 100 PHE A C 1
ATOM 764 O O . PHE A 1 100 ? 28.469 3.114 -24.625 1.00 67.38 100 PHE A O 1
ATOM 771 N N . ASN A 1 101 ? 26.332 2.806 -25.209 1.00 70.00 101 ASN A N 1
ATOM 772 C CA . ASN A 1 101 ? 26.611 2.112 -26.472 1.00 70.00 101 ASN A CA 1
ATOM 773 C C . ASN A 1 101 ? 27.453 2.957 -27.448 1.00 70.00 101 ASN A C 1
ATOM 7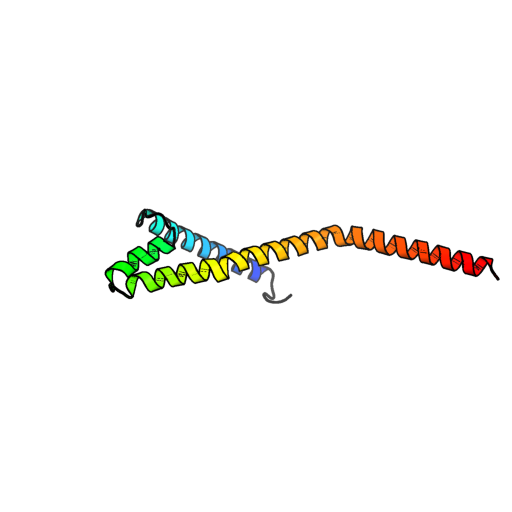75 O O . ASN A 1 101 ? 28.397 2.441 -28.048 1.00 70.00 101 ASN A O 1
ATOM 779 N N . SER A 1 102 ? 27.174 4.262 -27.552 1.00 70.31 102 SER A N 1
ATOM 780 C CA . SER A 1 102 ? 27.964 5.192 -28.370 1.00 70.31 102 SER A CA 1
ATOM 781 C C . SER A 1 102 ? 29.408 5.310 -27.866 1.00 70.31 102 SER A C 1
ATOM 783 O O . SER A 1 102 ? 30.352 5.258 -28.655 1.00 70.31 102 SER A O 1
ATOM 785 N N . HIS A 1 103 ? 29.611 5.369 -26.545 1.00 73.62 103 HIS A N 1
ATOM 786 C CA . HIS A 1 103 ? 30.948 5.443 -25.955 1.00 73.62 103 HIS A CA 1
ATOM 787 C C . HIS A 1 103 ? 31.792 4.185 -26.235 1.00 73.62 103 HIS A C 1
ATOM 789 O O . HIS A 1 103 ? 32.961 4.305 -26.609 1.00 73.62 103 HIS A O 1
ATOM 795 N N . TYR A 1 104 ? 31.212 2.980 -26.133 1.00 75.88 104 TYR A N 1
ATOM 796 C CA . TYR A 1 104 ? 31.928 1.740 -26.480 1.00 75.88 104 TYR A CA 1
ATOM 797 C C . TYR A 1 104 ? 32.223 1.629 -27.975 1.00 75.88 104 TYR A C 1
ATOM 799 O O . TYR A 1 104 ? 33.318 1.194 -28.331 1.00 75.88 104 TYR A O 1
ATOM 807 N N . GLU A 1 105 ? 31.299 2.039 -28.851 1.00 75.25 105 GLU A N 1
ATOM 808 C CA . GLU A 1 105 ? 31.548 2.060 -30.297 1.00 75.25 105 GLU A CA 1
ATOM 809 C C . GLU A 1 105 ? 32.717 2.977 -30.673 1.00 75.25 105 GLU A C 1
ATOM 811 O O . GLU A 1 105 ? 33.539 2.601 -31.512 1.00 75.25 105 GLU A O 1
ATOM 816 N N . ILE A 1 106 ? 32.806 4.164 -30.065 1.00 79.31 106 ILE A N 1
ATOM 817 C CA . ILE A 1 106 ? 33.892 5.120 -30.321 1.00 79.31 106 ILE A CA 1
ATOM 818 C C . ILE A 1 106 ? 35.235 4.523 -29.886 1.00 79.31 106 ILE A C 1
ATOM 820 O O . ILE A 1 106 ? 36.181 4.524 -30.672 1.00 79.31 106 ILE A O 1
ATOM 824 N N . ILE A 1 107 ? 35.307 3.940 -28.684 1.00 81.69 107 ILE A N 1
ATOM 825 C CA . ILE A 1 107 ? 36.529 3.295 -28.175 1.00 81.69 107 ILE A CA 1
ATOM 826 C C . ILE A 1 107 ? 36.939 2.102 -29.055 1.00 81.69 107 ILE A C 1
ATOM 828 O O . ILE A 1 107 ? 38.116 1.941 -29.374 1.00 81.69 107 ILE A O 1
ATOM 832 N N . LEU A 1 108 ? 35.984 1.273 -29.489 1.00 79.06 108 LEU A N 1
ATOM 833 C CA . LEU A 1 108 ? 36.247 0.134 -30.377 1.00 79.06 108 LEU A CA 1
ATOM 834 C C . LEU A 1 108 ? 36.779 0.575 -31.745 1.00 79.06 108 LEU A C 1
ATOM 836 O O . LEU A 1 108 ? 37.732 -0.023 -32.248 1.00 79.06 108 LEU A O 1
ATOM 840 N N . LYS A 1 109 ? 36.199 1.625 -32.338 1.00 80.25 109 LYS A N 1
ATOM 841 C CA . LYS A 1 109 ? 36.661 2.199 -33.612 1.00 80.25 109 LYS A CA 1
ATOM 842 C C . LYS A 1 109 ? 38.074 2.772 -33.493 1.00 80.25 109 LYS A C 1
ATOM 844 O O . LYS A 1 109 ? 38.878 2.555 -3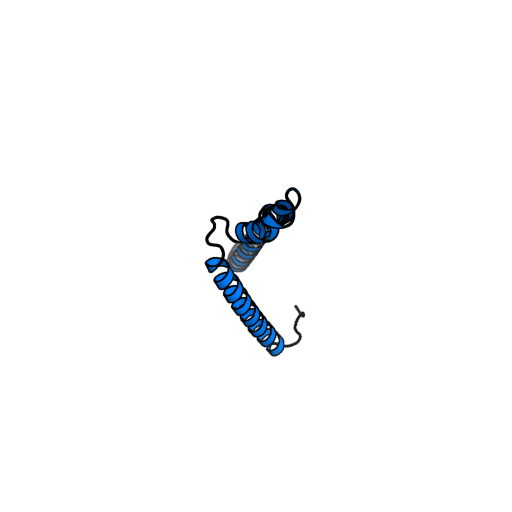4.396 1.00 80.25 109 LYS A O 1
ATOM 849 N N . ASP A 1 110 ? 38.390 3.429 -32.380 1.00 82.94 110 ASP A N 1
ATOM 850 C CA . ASP A 1 110 ? 39.716 4.010 -32.140 1.00 82.94 110 ASP A CA 1
ATOM 851 C C . ASP A 1 110 ? 40.795 2.921 -31.975 1.00 82.94 110 ASP A C 1
ATOM 853 O O . ASP A 1 110 ? 41.830 2.945 -32.643 1.00 82.94 110 ASP A O 1
ATOM 857 N N . ILE A 1 111 ? 40.513 1.871 -31.192 1.00 85.38 111 ILE A N 1
ATOM 858 C CA . ILE A 1 111 ? 41.422 0.721 -31.014 1.00 85.38 111 ILE A CA 1
ATOM 859 C C . ILE A 1 111 ? 41.666 -0.017 -32.339 1.00 85.38 111 ILE A C 1
ATOM 861 O O . ILE A 1 111 ? 42.809 -0.357 -32.663 1.00 85.38 111 ILE A O 1
ATOM 865 N N . LEU A 1 112 ? 40.611 -0.264 -33.121 1.00 81.50 112 LEU A N 1
ATOM 866 C CA . LEU A 1 112 ? 40.734 -0.912 -34.429 1.00 81.50 112 LEU A CA 1
ATOM 867 C C . LEU A 1 112 ? 41.502 -0.035 -35.427 1.00 81.50 112 LEU A C 1
ATOM 869 O O . LEU A 1 112 ? 42.346 -0.554 -36.158 1.00 81.50 112 LEU A O 1
ATOM 873 N N . GLY A 1 113 ? 41.280 1.283 -35.422 1.00 79.12 113 GLY A N 1
ATOM 874 C CA . GLY A 1 113 ? 42.019 2.237 -36.255 1.00 79.12 113 GLY A CA 1
ATOM 875 C C . GLY A 1 113 ? 43.520 2.243 -35.955 1.00 79.12 113 GLY A C 1
ATOM 876 O O . GLY A 1 113 ? 44.337 2.145 -36.872 1.00 79.12 113 GLY A O 1
ATOM 877 N N . ILE A 1 114 ? 43.893 2.255 -34.673 1.00 79.94 114 ILE A N 1
ATOM 878 C CA . ILE A 1 114 ? 45.296 2.185 -34.233 1.00 79.94 114 ILE A CA 1
ATOM 879 C C . ILE A 1 114 ? 45.937 0.838 -34.612 1.00 79.94 114 ILE A C 1
ATOM 881 O O . ILE A 1 114 ? 47.110 0.791 -34.984 1.00 79.94 114 ILE A O 1
ATOM 885 N N . SER A 1 115 ? 45.183 -0.263 -34.550 1.00 73.62 115 SER A N 1
ATOM 886 C CA . SER A 1 115 ? 45.670 -1.594 -34.936 1.00 73.62 115 SER A CA 1
ATOM 887 C C . SER A 1 115 ? 45.915 -1.731 -36.441 1.00 73.62 115 SER A C 1
ATOM 889 O O . SER A 1 115 ? 46.871 -2.397 -36.833 1.00 73.62 115 SER A O 1
ATOM 891 N N . VAL A 1 116 ? 45.057 -1.143 -37.278 1.00 76.19 116 VAL A N 1
ATOM 892 C CA . VAL A 1 116 ? 45.154 -1.229 -38.746 1.00 76.19 116 VAL A CA 1
ATOM 893 C C . VAL A 1 116 ? 46.261 -0.329 -39.296 1.00 76.19 116 VAL A C 1
ATOM 895 O O . VAL A 1 116 ? 46.908 -0.704 -40.261 1.00 76.19 116 VAL A O 1
ATOM 898 N N . LEU A 1 117 ? 46.541 0.814 -38.663 1.00 67.69 117 LEU A N 1
ATOM 899 C CA . LEU A 1 117 ? 47.635 1.710 -39.070 1.00 67.69 117 LEU A CA 1
ATOM 900 C C . LEU A 1 117 ? 49.040 1.191 -38.708 1.00 67.69 117 LEU A C 1
ATOM 902 O O . LEU A 1 117 ? 50.033 1.781 -39.129 1.00 67.69 117 LEU A O 1
ATOM 906 N N . ARG A 1 118 ? 49.141 0.121 -37.906 1.00 59.25 118 ARG A N 1
ATOM 907 C CA . ARG A 1 118 ? 50.418 -0.435 -37.422 1.00 59.25 118 ARG A CA 1
ATOM 908 C C . ARG A 1 118 ? 50.928 -1.638 -38.235 1.00 59.25 118 ARG A C 1
ATOM 910 O O . ARG A 1 118 ? 51.994 -2.154 -37.906 1.00 59.25 118 ARG A O 1
ATOM 917 N N . ASN A 1 119 ? 50.206 -2.089 -39.261 1.00 52.81 119 ASN A N 1
ATOM 918 C CA . ASN A 1 119 ? 50.601 -3.195 -40.147 1.00 52.81 119 ASN A CA 1
ATOM 919 C C . ASN A 1 119 ? 50.573 -2.755 -41.611 1.00 52.81 119 ASN A C 1
ATOM 921 O O . ASN A 1 119 ? 51.406 -3.271 -42.384 1.00 52.81 119 ASN A O 1
#

Foldseek 3Di:
DDPDPDPVVVVVVVVVVVVVVVVVVVVLVVLCVVQVDPDRPLSSQLVVQCPVDVPCSNVVSVVVVCCCVVPVVVVVVVVVVVVVVVVVCVVCVVVVCVVVVVVVVVVVVVVVVVVVVVD

Organism: NCBI:txid320908

InterPro domains:
  IPR050598 Cellular Amino Acid Transporter [PTHR11785] (3-94)

Sequence (119 aa):
MGYSGSVGLCTVVWILSGFISSLSAMCVAELSTVVPKSGGAYAYFFTAYADLHQFFGPLPSFLYMWVILLINTPCSLALTSMIFASYVYGTFRPLVTEEFNSHYEIILKDILGISVLRN

Secondary structure (DSSP, 8-state):
--S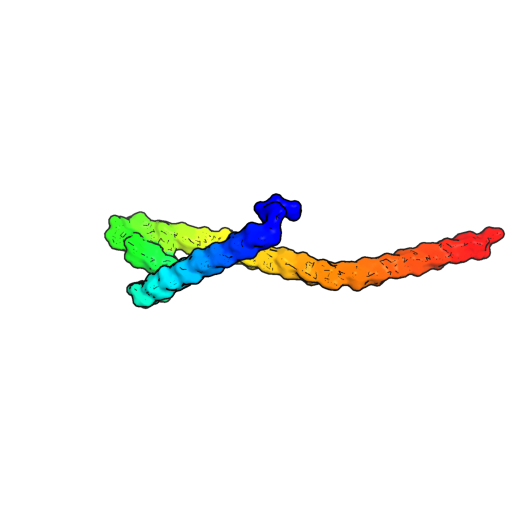SSSHHHHHHHHHHHHHHHHHHHHHHHHHHHH---TTTHHHHHHHHHTTT-TTTTTHHHHHHHHHIIIIIHHHHHHHHHHHHHHHHHHHHHHHHHHHHHHHHHHHHHHHHHHHHTT-

pLDDT: mean 84.57, std 11.38, range [39.91, 97.62]

Radius of gyration: 28.34 Å; chains: 1; bounding box: 72×26×71 Å